Protein AF-A0A1S8MC90-F1 (afdb_monomer_lite)

Structure (mmCIF, N/CA/C/O backbone):
data_AF-A0A1S8MC90-F1
#
_entry.id   AF-A0A1S8MC90-F1
#
loop_
_atom_site.group_PDB
_atom_site.id
_atom_site.type_symbol
_atom_site.label_atom_id
_atom_site.label_alt_id
_atom_site.label_comp_id
_atom_site.label_asym_id
_ato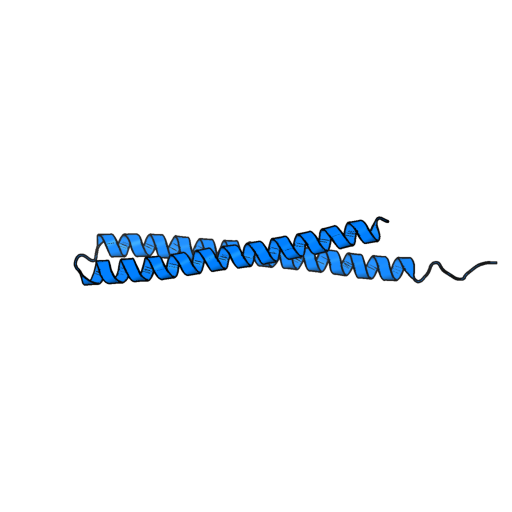m_site.label_entity_id
_atom_site.label_seq_id
_atom_site.pdbx_PDB_ins_code
_atom_site.Cartn_x
_atom_site.Cartn_y
_atom_site.Cartn_z
_atom_site.occupancy
_atom_site.B_iso_or_equiv
_atom_site.auth_seq_id
_atom_site.auth_comp_id
_atom_site.auth_asym_id
_atom_site.auth_atom_id
_atom_site.pdbx_PDB_model_num
ATOM 1 N N . MET A 1 1 ? 30.899 3.726 -52.164 1.00 39.44 1 MET A N 1
ATOM 2 C CA . MET A 1 1 ? 30.957 4.469 -50.891 1.00 39.44 1 MET A CA 1
ATOM 3 C C . MET A 1 1 ? 29.527 4.614 -50.415 1.00 39.44 1 MET A C 1
ATOM 5 O O . MET A 1 1 ? 28.826 5.488 -50.901 1.00 39.44 1 MET A O 1
ATOM 9 N N . ASP A 1 2 ? 29.072 3.678 -49.588 1.00 50.47 2 ASP A N 1
ATOM 10 C CA . ASP A 1 2 ? 27.771 3.761 -48.926 1.00 50.47 2 ASP A CA 1
ATOM 11 C C . ASP A 1 2 ? 28.010 4.366 -47.538 1.00 50.47 2 ASP A C 1
ATOM 13 O O . ASP A 1 2 ? 28.693 3.773 -46.706 1.00 50.47 2 ASP A O 1
ATOM 17 N N . LEU A 1 3 ? 27.563 5.605 -47.349 1.00 52.94 3 LEU A N 1
ATOM 18 C CA . LEU A 1 3 ? 27.702 6.373 -46.107 1.00 52.94 3 LEU A CA 1
ATOM 19 C C . LEU A 1 3 ? 26.330 6.821 -45.588 1.00 52.94 3 LEU A C 1
ATOM 21 O O . LEU A 1 3 ? 26.208 7.877 -44.971 1.00 52.94 3 LEU A O 1
ATOM 25 N N . GLY A 1 4 ? 25.281 6.038 -45.839 1.00 54.34 4 GLY A N 1
ATOM 26 C CA . GLY A 1 4 ? 23.919 6.493 -45.596 1.00 54.34 4 GLY A CA 1
ATOM 27 C C . GLY A 1 4 ? 23.013 5.487 -44.909 1.00 54.34 4 GLY A C 1
ATOM 28 O O . GLY A 1 4 ? 21.978 5.195 -45.487 1.00 54.34 4 GLY A O 1
ATOM 29 N N . ASN A 1 5 ? 23.323 5.008 -43.689 1.00 54.59 5 ASN A N 1
ATOM 30 C CA . ASN A 1 5 ? 22.237 4.645 -42.747 1.00 54.59 5 ASN A CA 1
ATOM 31 C C . ASN A 1 5 ? 22.578 4.383 -41.261 1.00 54.59 5 ASN A C 1
ATOM 33 O O . ASN A 1 5 ? 21.681 4.065 -40.482 1.00 54.59 5 ASN A O 1
ATOM 37 N N . HIS A 1 6 ? 23.823 4.507 -40.793 1.00 54.09 6 HIS A N 1
ATOM 38 C CA . HIS A 1 6 ? 24.137 4.111 -39.403 1.00 54.09 6 HIS A CA 1
ATOM 39 C C . HIS A 1 6 ? 23.719 5.124 -38.317 1.00 54.09 6 HIS A C 1
ATOM 41 O O . HIS A 1 6 ? 23.804 4.820 -37.128 1.00 54.09 6 HIS A O 1
ATOM 47 N N . TYR A 1 7 ? 23.236 6.313 -38.692 1.00 52.16 7 TYR A N 1
ATOM 48 C CA . TYR A 1 7 ? 22.971 7.399 -37.738 1.00 52.16 7 TYR A CA 1
ATOM 49 C C . TYR A 1 7 ? 21.607 7.315 -37.028 1.00 52.16 7 TYR A C 1
ATOM 51 O O . TYR A 1 7 ? 21.439 7.923 -35.976 1.00 52.16 7 TYR A O 1
ATOM 59 N N . ASN A 1 8 ? 20.639 6.556 -37.557 1.00 57.47 8 ASN A N 1
ATOM 60 C CA . ASN A 1 8 ? 19.262 6.587 -37.040 1.00 57.47 8 ASN A CA 1
ATOM 61 C C . ASN A 1 8 ? 18.976 5.502 -35.985 1.00 57.47 8 ASN A C 1
ATOM 63 O O . ASN A 1 8 ? 18.333 5.775 -34.973 1.00 57.47 8 ASN A O 1
ATOM 67 N N . ALA A 1 9 ? 19.522 4.295 -36.162 1.00 57.28 9 ALA A N 1
ATOM 68 C CA . ALA A 1 9 ? 19.313 3.188 -35.225 1.00 57.28 9 ALA A CA 1
ATOM 69 C C . ALA A 1 9 ? 19.978 3.435 -33.858 1.00 57.28 9 ALA A C 1
ATOM 71 O O . ALA A 1 9 ? 19.374 3.181 -32.823 1.00 57.28 9 ALA A O 1
ATOM 72 N N . SER A 1 10 ? 21.194 3.994 -33.840 1.00 59.75 10 SER A N 1
ATOM 73 C CA . SER A 1 10 ? 21.937 4.277 -32.599 1.00 59.75 10 SER A CA 1
ATOM 74 C C . SER A 1 10 ? 21.266 5.359 -31.740 1.00 59.75 10 SER A C 1
ATOM 76 O O . SER A 1 10 ? 21.177 5.228 -30.520 1.00 59.75 10 SER A O 1
ATOM 78 N N . VAL A 1 11 ? 20.726 6.407 -32.374 1.00 61.44 11 VAL A N 1
ATOM 79 C CA . VAL A 1 11 ? 20.023 7.498 -31.678 1.00 61.44 11 VAL A CA 1
ATOM 80 C C . VAL A 1 11 ? 18.633 7.064 -31.202 1.00 61.44 11 VAL A C 1
ATOM 82 O O . VAL A 1 11 ? 18.206 7.473 -30.123 1.00 61.44 11 VAL A O 1
ATOM 85 N N . MET A 1 12 ? 17.924 6.220 -31.960 1.00 60.88 12 MET A N 1
ATOM 86 C CA . MET A 1 12 ? 16.686 5.601 -31.473 1.00 60.88 12 MET A CA 1
ATOM 87 C C . MET A 1 12 ? 16.955 4.666 -30.291 1.00 60.88 12 MET A C 1
ATOM 89 O O . MET A 1 12 ? 16.299 4.805 -29.267 1.00 60.88 12 MET A O 1
ATOM 93 N N . ASN A 1 13 ? 17.959 3.790 -30.384 1.00 63.75 13 ASN A N 1
ATOM 94 C CA . ASN A 1 13 ? 18.321 2.854 -29.317 1.00 63.75 13 ASN A CA 1
ATOM 95 C C . ASN A 1 13 ? 18.755 3.584 -28.032 1.00 63.75 13 ASN A C 1
ATOM 97 O O . ASN A 1 13 ? 18.352 3.204 -26.939 1.00 63.75 13 ASN A O 1
ATOM 101 N N . SER A 1 14 ? 19.514 4.683 -28.138 1.00 62.78 14 SER A N 1
ATOM 102 C CA . SER A 1 14 ? 19.888 5.481 -26.962 1.00 62.78 14 SER A CA 1
ATOM 103 C C . SER A 1 14 ? 18.693 6.196 -26.326 1.00 62.78 14 SER A C 1
ATOM 105 O O . SER A 1 14 ? 18.576 6.197 -25.103 1.00 62.78 14 SER A O 1
ATOM 107 N N . ARG A 1 15 ? 17.762 6.741 -27.122 1.00 62.12 15 ARG A N 1
ATOM 108 C CA . ARG A 1 15 ? 16.509 7.321 -26.604 1.00 62.12 15 ARG A CA 1
ATOM 109 C C . ARG A 1 15 ? 15.606 6.273 -25.955 1.00 62.12 15 ARG A C 1
ATOM 111 O O . ARG A 1 15 ? 15.006 6.569 -24.927 1.00 62.12 15 ARG A O 1
ATOM 118 N N . ILE A 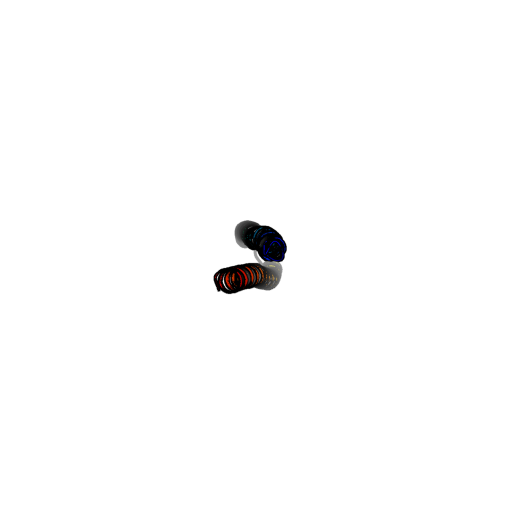1 16 ? 15.506 5.071 -26.528 1.00 61.47 16 ILE A N 1
ATOM 119 C CA . ILE A 1 16 ? 14.701 3.985 -25.953 1.00 61.47 16 ILE A CA 1
ATOM 120 C C . ILE A 1 16 ? 15.338 3.485 -24.652 1.00 61.47 16 ILE A C 1
ATOM 122 O O . ILE A 1 16 ? 14.628 3.358 -23.662 1.00 61.47 16 ILE A O 1
ATOM 126 N N . LYS A 1 17 ? 16.664 3.314 -24.589 1.00 64.94 17 LYS A N 1
ATOM 127 C CA . LYS A 1 17 ? 17.371 2.959 -23.346 1.00 64.94 17 LYS A CA 1
ATOM 128 C C . LYS A 1 17 ? 17.189 3.983 -22.231 1.00 64.94 17 LYS A C 1
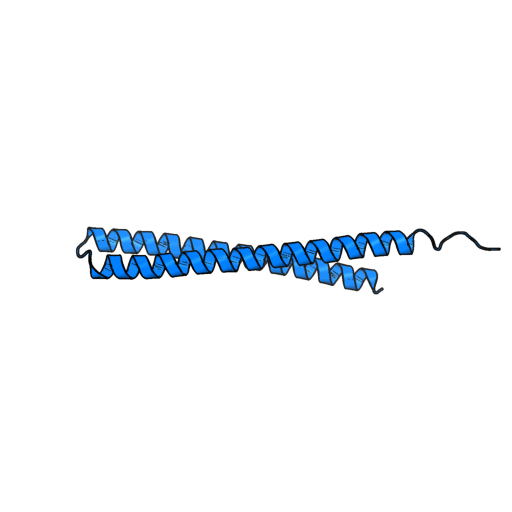ATOM 130 O O . LYS A 1 17 ? 16.816 3.590 -21.130 1.00 64.94 17 LYS A O 1
ATOM 135 N N . VAL A 1 18 ? 17.378 5.274 -22.522 1.00 66.25 18 VAL A N 1
ATOM 136 C CA . VAL A 1 18 ? 17.134 6.351 -21.543 1.00 66.25 18 VAL A CA 1
ATOM 137 C C . VAL A 1 18 ? 15.683 6.295 -21.042 1.00 66.25 18 VAL A C 1
ATOM 139 O O . VAL A 1 18 ? 15.443 6.345 -19.842 1.00 66.25 18 VAL A O 1
ATOM 142 N N . ASN A 1 19 ? 14.717 6.069 -21.937 1.00 82.44 19 ASN A N 1
ATOM 143 C CA . ASN A 1 19 ? 13.305 5.916 -21.572 1.00 82.44 19 ASN A CA 1
ATOM 144 C C . ASN A 1 19 ? 13.033 4.647 -20.726 1.00 82.44 19 ASN A C 1
ATOM 146 O O . ASN A 1 19 ? 12.233 4.677 -19.795 1.00 82.44 19 ASN A O 1
ATOM 150 N N . VAL A 1 20 ? 13.707 3.524 -20.998 1.00 89.00 20 VAL A N 1
ATOM 151 C CA . VAL A 1 20 ? 13.584 2.284 -20.205 1.00 89.00 20 VAL A CA 1
ATOM 152 C C . VAL A 1 20 ? 14.100 2.481 -18.781 1.00 89.00 20 VAL A C 1
ATOM 154 O O . VAL A 1 20 ? 13.411 2.099 -17.835 1.00 89.00 20 VAL A O 1
ATOM 157 N N . GLU A 1 21 ? 15.269 3.100 -18.620 1.00 89.00 21 GLU A N 1
ATOM 158 C CA . GLU A 1 21 ? 15.846 3.409 -17.306 1.00 89.00 21 GLU A CA 1
ATOM 159 C C . GLU A 1 21 ? 14.925 4.339 -16.497 1.00 89.00 21 GLU A C 1
ATOM 161 O O . GLU A 1 21 ? 14.685 4.107 -15.310 1.00 89.00 21 GLU A O 1
ATOM 166 N N . GLU A 1 22 ? 14.333 5.346 -17.146 1.00 90.56 22 GLU A N 1
ATOM 167 C CA . GLU A 1 22 ? 13.342 6.238 -16.532 1.00 90.56 22 GLU A CA 1
ATOM 168 C C . GLU A 1 22 ? 12.080 5.483 -16.078 1.00 90.56 22 GLU A C 1
ATOM 170 O O . GLU A 1 22 ? 11.590 5.702 -14.965 1.00 90.56 22 GLU A O 1
ATOM 175 N N . ILE A 1 23 ? 11.563 4.554 -16.891 1.00 92.44 23 ILE A N 1
ATOM 176 C CA . ILE A 1 23 ? 10.401 3.722 -16.535 1.00 92.44 23 ILE A CA 1
ATOM 177 C C . ILE A 1 23 ? 10.702 2.824 -15.331 1.00 92.44 23 ILE A C 1
ATOM 179 O O . ILE A 1 23 ? 9.862 2.690 -14.436 1.00 92.44 23 ILE A O 1
ATOM 183 N N . GLU A 1 24 ? 11.893 2.231 -15.269 1.00 94.56 24 GLU A N 1
ATOM 184 C CA . GLU A 1 24 ? 12.312 1.424 -14.120 1.00 94.56 24 GLU A CA 1
ATOM 185 C C . GLU A 1 24 ? 12.485 2.265 -12.855 1.00 94.56 24 GLU A C 1
ATOM 187 O O . GLU A 1 24 ? 12.052 1.852 -11.773 1.00 94.56 24 GLU A O 1
ATOM 192 N N . ALA A 1 25 ? 13.049 3.468 -12.986 1.00 95.06 25 ALA A N 1
ATOM 193 C CA . ALA A 1 25 ? 13.156 4.414 -11.883 1.00 95.06 25 ALA A CA 1
ATOM 194 C C . ALA A 1 25 ? 11.768 4.799 -11.344 1.00 95.06 25 ALA A C 1
ATOM 196 O O . ALA A 1 25 ? 11.552 4.770 -10.130 1.00 95.06 25 ALA A O 1
ATOM 197 N N . MET A 1 26 ? 10.799 5.076 -12.225 1.00 95.25 26 MET A N 1
ATOM 198 C CA . MET A 1 26 ? 9.409 5.324 -11.832 1.00 95.25 26 MET A CA 1
ATOM 199 C C . MET A 1 26 ? 8.793 4.105 -11.135 1.00 95.25 26 MET A C 1
ATOM 201 O O . MET A 1 26 ? 8.209 4.247 -10.062 1.00 95.25 26 MET A O 1
ATOM 205 N N . ALA A 1 27 ? 8.968 2.895 -11.675 1.00 97.56 27 ALA A N 1
ATOM 206 C CA . ALA A 1 27 ? 8.464 1.675 -11.041 1.00 97.56 27 ALA A CA 1
ATOM 207 C C . ALA A 1 27 ? 9.005 1.504 -9.614 1.00 97.56 27 ALA A C 1
ATOM 209 O O . ALA A 1 27 ? 8.258 1.163 -8.691 1.00 97.56 27 ALA A O 1
ATOM 210 N N . LYS A 1 28 ? 10.299 1.787 -9.413 1.00 97.62 28 LYS A N 1
ATOM 211 C CA . LYS A 1 28 ? 10.916 1.772 -8.087 1.00 97.62 28 LYS A CA 1
ATOM 212 C C . LYS A 1 28 ? 10.281 2.812 -7.160 1.00 97.62 28 LYS A C 1
ATOM 214 O O . LYS A 1 28 ? 9.967 2.480 -6.020 1.00 97.62 28 LYS A O 1
ATOM 219 N N . GLN A 1 29 ? 10.050 4.035 -7.635 1.00 97.69 29 GLN A N 1
ATOM 220 C CA . GLN A 1 29 ? 9.407 5.083 -6.835 1.00 97.69 29 GLN A CA 1
ATOM 221 C C . GLN A 1 29 ? 8.008 4.667 -6.355 1.00 97.69 29 GLN A C 1
ATOM 223 O O . GLN A 1 29 ? 7.689 4.876 -5.186 1.00 97.69 29 GLN A O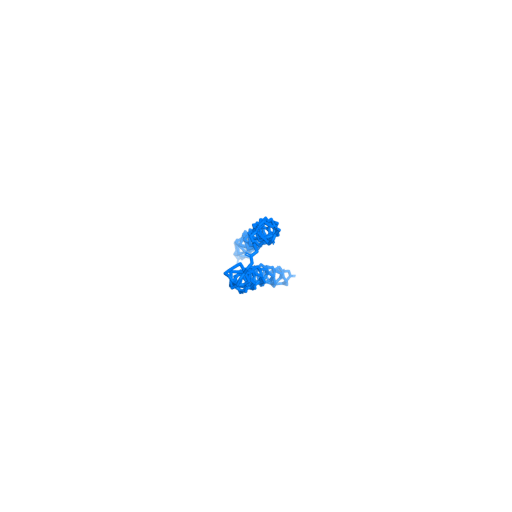 1
ATOM 228 N N . TYR A 1 30 ? 7.202 4.018 -7.203 1.00 97.88 30 TYR A N 1
ATOM 229 C CA . TYR A 1 30 ? 5.889 3.495 -6.802 1.00 97.88 30 TYR A CA 1
ATOM 230 C C . TYR A 1 30 ? 5.993 2.402 -5.722 1.00 97.88 30 TYR A C 1
ATOM 232 O O . TYR A 1 30 ? 5.257 2.461 -4.735 1.00 97.88 30 TYR A O 1
ATOM 240 N N . LYS A 1 31 ? 6.947 1.462 -5.830 1.00 97.88 31 LYS A N 1
ATOM 241 C CA . LYS A 1 31 ? 7.207 0.465 -4.764 1.00 97.88 31 LYS A CA 1
ATOM 242 C C . LYS A 1 31 ? 7.672 1.111 -3.455 1.00 97.88 31 LYS A C 1
ATOM 244 O O . LYS A 1 31 ? 7.242 0.706 -2.371 1.00 97.88 31 LYS A O 1
ATOM 249 N N . ASP A 1 32 ? 8.523 2.132 -3.537 1.00 98.12 32 ASP A N 1
ATOM 250 C CA . ASP A 1 32 ? 8.979 2.877 -2.362 1.00 98.12 32 ASP A CA 1
ATOM 251 C C . ASP A 1 32 ? 7.795 3.607 -1.690 1.00 98.12 32 ASP A C 1
ATOM 253 O O . ASP A 1 32 ? 7.696 3.642 -0.461 1.00 98.12 32 ASP A O 1
ATOM 257 N N . MET A 1 33 ? 6.862 4.164 -2.473 1.00 97.50 33 MET A N 1
ATOM 258 C CA . MET A 1 33 ? 5.634 4.784 -1.959 1.00 97.50 33 MET A CA 1
ATOM 259 C C . MET A 1 33 ? 4.699 3.760 -1.307 1.00 97.50 33 MET A C 1
ATOM 261 O O . MET A 1 33 ? 4.224 4.015 -0.200 1.00 97.50 33 MET A O 1
ATOM 265 N N . ALA A 1 34 ? 4.487 2.596 -1.929 1.00 97.75 34 ALA A N 1
ATOM 266 C CA . ALA A 1 34 ? 3.706 1.499 -1.350 1.00 97.75 34 ALA A CA 1
ATOM 267 C C . ALA A 1 34 ? 4.264 1.083 0.022 1.00 97.75 34 ALA A C 1
ATOM 269 O O . ALA A 1 34 ? 3.526 1.002 1.007 1.00 97.75 34 ALA A O 1
ATOM 270 N N . SER A 1 35 ? 5.590 0.947 0.116 1.00 97.75 35 SER A N 1
ATOM 271 C CA . SER A 1 35 ? 6.284 0.630 1.369 1.00 97.75 35 SER A CA 1
ATOM 272 C C . SER A 1 35 ? 6.068 1.700 2.445 1.00 97.75 35 SER A C 1
ATOM 274 O O . SER A 1 35 ? 5.790 1.372 3.597 1.00 97.75 35 SER A O 1
ATOM 276 N N . LYS A 1 36 ? 6.134 2.991 2.084 1.00 97.31 36 LYS A N 1
ATOM 277 C CA . LYS A 1 36 ? 5.868 4.099 3.022 1.00 97.31 36 LYS A CA 1
ATOM 278 C C . LYS A 1 36 ? 4.433 4.073 3.543 1.00 97.31 36 LYS A C 1
ATOM 280 O O . LYS A 1 36 ? 4.226 4.229 4.745 1.00 97.31 36 LYS A O 1
ATOM 285 N N . VAL A 1 37 ? 3.451 3.853 2.666 1.00 96.06 37 VAL A N 1
ATOM 286 C CA . VAL A 1 37 ? 2.039 3.743 3.067 1.00 96.06 37 VAL A CA 1
ATOM 287 C C . VAL A 1 37 ? 1.838 2.542 3.994 1.00 96.06 37 VAL A C 1
ATOM 289 O O . VAL A 1 37 ? 1.159 2.670 5.011 1.00 96.06 37 VAL A O 1
ATOM 292 N N . ASN A 1 38 ? 2.482 1.408 3.711 1.00 97.38 38 ASN A N 1
ATOM 293 C CA . ASN A 1 38 ? 2.431 0.234 4.580 1.00 97.38 38 ASN A CA 1
ATOM 294 C C . ASN A 1 38 ? 2.987 0.514 5.989 1.00 97.38 38 ASN A C 1
ATOM 296 O O . ASN A 1 38 ? 2.384 0.111 6.987 1.00 97.38 38 ASN A O 1
ATOM 300 N N . SER A 1 39 ? 4.092 1.258 6.090 1.00 97.81 39 SER A N 1
ATOM 301 C CA . SER A 1 39 ? 4.636 1.690 7.384 1.00 97.81 39 SER A CA 1
ATOM 302 C C . SER A 1 39 ? 3.666 2.599 8.140 1.00 97.81 39 SER A C 1
ATOM 304 O O . SER A 1 39 ? 3.463 2.412 9.336 1.00 97.81 39 SER A O 1
ATOM 306 N N . VAL A 1 40 ? 3.011 3.539 7.449 1.00 96.56 40 VAL A N 1
ATOM 307 C CA . VAL A 1 40 ? 1.988 4.406 8.059 1.00 96.56 40 VAL A CA 1
ATOM 308 C C . VAL A 1 40 ? 0.809 3.583 8.584 1.00 96.56 40 VAL A C 1
ATOM 310 O O . VAL A 1 40 ? 0.406 3.776 9.729 1.00 96.56 40 VAL A O 1
ATOM 313 N N . LEU A 1 41 ? 0.284 2.635 7.800 1.00 96.88 41 LEU A N 1
ATOM 314 C CA . LEU A 1 41 ? -0.797 1.748 8.252 1.00 96.88 41 LEU A CA 1
ATOM 315 C C . LEU A 1 41 ? -0.386 0.896 9.454 1.00 96.88 41 LEU A C 1
ATOM 317 O O . LEU A 1 41 ? -1.190 0.686 10.358 1.00 96.88 41 LEU A O 1
ATOM 321 N N . SER A 1 42 ? 0.862 0.432 9.488 1.00 97.00 42 SER A N 1
ATOM 322 C CA . SER A 1 42 ? 1.393 -0.322 10.626 1.00 97.00 42 SER A CA 1
ATOM 323 C C . SER A 1 42 ? 1.416 0.530 11.897 1.00 97.00 42 SER A C 1
ATOM 325 O O . SER A 1 42 ? 0.936 0.079 12.934 1.00 97.00 42 SER A O 1
ATOM 327 N N . SER A 1 43 ? 1.877 1.783 11.812 1.00 97.31 43 SER A N 1
ATOM 328 C CA . SER A 1 43 ? 1.845 2.720 12.943 1.00 97.31 43 SER A CA 1
ATOM 329 C C . SER A 1 43 ? 0.420 3.013 13.412 1.00 97.31 43 SER A C 1
ATOM 331 O O . SER A 1 43 ? 0.148 2.976 14.609 1.00 97.31 43 SER A O 1
ATOM 333 N N . LEU A 1 44 ? -0.506 3.242 12.476 1.00 96.12 44 LEU A N 1
ATOM 334 C CA . LEU A 1 44 ? -1.917 3.460 12.796 1.00 96.12 44 LEU A CA 1
ATOM 335 C C . LEU A 1 44 ? -2.534 2.244 13.503 1.00 96.12 44 LEU A C 1
ATOM 337 O O . LEU A 1 44 ? -3.299 2.417 14.451 1.00 96.12 44 LEU A O 1
ATOM 341 N N . ASN A 1 45 ? -2.170 1.022 13.095 1.00 95.81 45 ASN A N 1
ATOM 342 C CA . ASN A 1 45 ? -2.657 -0.203 13.732 1.00 95.81 45 ASN A CA 1
ATOM 343 C C . ASN A 1 45 ? -2.165 -0.312 15.179 1.00 95.81 45 ASN A C 1
ATOM 345 O O . ASN A 1 45 ? -2.948 -0.665 16.059 1.00 95.81 45 ASN A O 1
ATOM 349 N N . SER A 1 46 ? -0.899 0.023 15.435 1.00 96.75 46 SER A N 1
ATOM 350 C CA . SER A 1 46 ? -0.350 0.056 16.794 1.00 96.75 46 SER A CA 1
ATOM 351 C C . SER A 1 46 ? -1.083 1.072 17.671 1.00 96.75 46 SER A C 1
ATOM 353 O O . SER A 1 46 ? -1.555 0.713 18.746 1.00 96.75 46 SER A O 1
ATOM 355 N N . THR A 1 47 ? -1.288 2.301 17.184 1.00 95.25 47 THR A N 1
ATOM 356 C CA . THR A 1 47 ? -2.057 3.322 17.917 1.00 95.25 47 THR A CA 1
ATOM 357 C C . THR A 1 47 ? -3.506 2.890 18.152 1.00 95.25 47 THR A C 1
ATOM 359 O O . THR A 1 47 ? -4.062 3.130 19.222 1.00 95.25 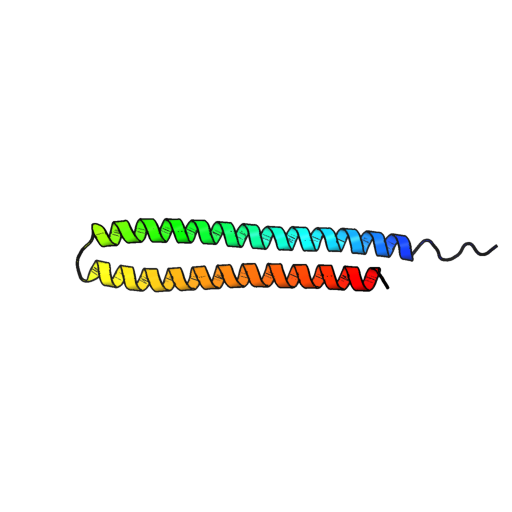47 THR A O 1
ATOM 362 N N . MET A 1 48 ? -4.136 2.212 17.188 1.00 94.69 48 MET A N 1
ATOM 363 C CA . MET A 1 48 ? -5.485 1.683 17.380 1.00 94.69 48 MET A CA 1
ATOM 364 C C . MET A 1 48 ? -5.517 0.625 18.490 1.00 94.69 48 MET A C 1
ATOM 366 O O . MET A 1 48 ? -6.453 0.612 19.283 1.00 94.69 48 MET A O 1
ATOM 370 N N . ASN A 1 49 ? -4.501 -0.230 18.611 1.00 93.56 49 ASN A N 1
ATOM 371 C CA . ASN A 1 49 ? -4.441 -1.201 19.706 1.00 93.56 49 ASN A CA 1
ATOM 372 C C . ASN A 1 49 ? -4.403 -0.512 21.081 1.00 93.56 49 ASN A C 1
ATOM 374 O O . ASN A 1 49 ? -5.167 -0.895 21.965 1.00 93.56 49 ASN A O 1
ATOM 378 N N . GLU A 1 50 ? -3.632 0.567 21.235 1.00 94.06 50 GLU A N 1
ATOM 379 C CA . GLU A 1 50 ? -3.614 1.368 22.470 1.00 94.06 50 GLU A CA 1
ATOM 380 C C . GLU A 1 50 ? -4.984 1.995 22.773 1.00 94.06 50 GLU A C 1
ATOM 382 O O . GLU A 1 50 ? -5.440 2.016 23.920 1.00 94.06 50 GLU A O 1
ATOM 387 N N . VAL A 1 51 ? -5.687 2.480 21.744 1.00 91.31 51 VAL A N 1
ATOM 388 C CA . VAL A 1 51 ? -7.048 3.010 21.903 1.00 91.31 51 VAL A CA 1
ATOM 389 C C . VAL A 1 51 ? -8.000 1.912 22.383 1.00 91.31 51 VAL A C 1
ATOM 391 O O . VAL A 1 51 ? -8.784 2.155 23.298 1.00 91.31 51 VAL A O 1
ATOM 394 N N . LYS A 1 52 ? -7.910 0.695 21.834 1.00 90.88 52 LYS A N 1
ATOM 395 C CA . LYS A 1 52 ? -8.730 -0.451 22.268 1.00 90.88 52 LYS A CA 1
ATOM 396 C C . LYS A 1 52 ? -8.466 -0.843 23.713 1.00 90.88 52 LYS A C 1
ATOM 398 O O . LYS A 1 52 ? -9.374 -1.298 24.411 1.00 90.88 52 LYS A O 1
ATOM 403 N N . GLU A 1 53 ? -7.228 -0.718 24.171 1.00 93.12 53 GLU A N 1
ATOM 404 C CA . GLU A 1 53 ? -6.840 -1.041 25.542 1.00 93.12 53 GLU A CA 1
ATOM 405 C C . GLU A 1 53 ? -7.411 -0.034 26.542 1.00 93.12 53 GLU A C 1
ATOM 407 O O . GLU A 1 53 ? -7.992 -0.451 27.546 1.00 93.12 53 GLU A O 1
ATOM 412 N N . ASN A 1 54 ? -7.338 1.259 26.221 1.00 93.69 54 ASN A N 1
ATOM 413 C CA . ASN A 1 54 ? -7.670 2.343 27.147 1.00 93.69 54 ASN A CA 1
ATOM 414 C C . ASN A 1 54 ? -9.129 2.818 27.072 1.00 93.69 54 ASN A C 1
ATOM 416 O O . ASN A 1 54 ? -9.696 3.250 28.075 1.00 93.69 54 ASN A O 1
ATOM 420 N N . TRP A 1 55 ? -9.764 2.740 25.902 1.00 93.00 55 TRP A N 1
ATOM 421 C CA . TRP A 1 55 ? -11.129 3.213 25.695 1.00 93.00 55 TRP A CA 1
ATOM 422 C C . TRP A 1 55 ? -12.094 2.036 25.590 1.00 93.00 55 TRP A C 1
ATOM 424 O O . TRP A 1 55 ? -12.105 1.309 24.602 1.00 93.00 55 TRP A O 1
ATOM 434 N N . LYS A 1 56 ? -12.927 1.846 26.620 1.00 92.12 56 LYS A N 1
ATOM 435 C CA . LYS A 1 56 ? -13.964 0.803 26.648 1.00 92.12 56 LYS A CA 1
ATOM 436 C C . LYS A 1 56 ? -15.354 1.393 26.419 1.00 92.12 56 LYS A C 1
ATOM 438 O O . LYS A 1 56 ? -15.654 2.502 26.857 1.00 92.12 56 LYS A O 1
ATOM 443 N N . GLY A 1 57 ? -16.234 0.613 25.790 1.00 92.50 57 GLY A N 1
ATOM 444 C CA . GLY A 1 57 ? -17.659 0.925 25.635 1.00 92.50 57 GLY A CA 1
ATOM 445 C C . GLY A 1 57 ? -18.112 1.054 24.181 1.00 92.50 57 GLY A C 1
ATOM 446 O O . GLY A 1 57 ? -17.315 0.999 23.250 1.00 92.50 57 GLY A O 1
ATOM 447 N N . LYS A 1 58 ? -19.419 1.244 23.967 1.00 90.00 58 LYS A N 1
ATOM 448 C CA . LYS A 1 58 ? -20.041 1.194 22.627 1.00 90.00 58 LYS A CA 1
ATOM 449 C C . LYS A 1 58 ? -19.437 2.176 21.613 1.00 90.00 58 LYS A C 1
ATOM 451 O O . LYS A 1 58 ? -19.384 1.869 20.426 1.00 90.00 58 LYS A O 1
ATOM 456 N N . SER A 1 59 ? -18.985 3.344 22.064 1.00 89.81 59 SER A N 1
ATOM 457 C CA . SER A 1 59 ? -18.358 4.348 21.199 1.00 89.81 59 SER A CA 1
ATOM 458 C C . SER A 1 59 ? -16.979 3.912 20.691 1.00 89.81 59 SER A C 1
ATOM 460 O O . SER A 1 59 ? -16.700 4.106 19.509 1.00 89.81 59 SER A O 1
ATOM 462 N N . SER A 1 60 ? -16.169 3.251 21.527 1.00 92.88 60 SER A N 1
ATOM 463 C CA . SER A 1 60 ? -14.886 2.660 21.114 1.00 92.88 60 SER A CA 1
ATOM 464 C C . SER A 1 60 ? -15.077 1.578 20.047 1.00 92.88 60 SER A C 1
ATOM 466 O O . SER A 1 60 ? -14.451 1.633 18.994 1.00 92.88 60 SER A O 1
ATOM 468 N N . THR A 1 61 ? -16.056 0.685 20.230 1.00 92.75 61 THR A N 1
ATOM 469 C CA . THR A 1 61 ? -16.397 -0.362 19.253 1.00 92.75 61 THR A CA 1
ATOM 470 C C . THR A 1 61 ? -16.845 0.221 17.910 1.00 92.75 61 THR A C 1
ATOM 472 O O . THR A 1 61 ? -16.466 -0.274 16.848 1.00 92.75 61 THR A O 1
ATOM 475 N N . ALA A 1 62 ? -17.637 1.298 17.929 1.00 94.06 62 ALA A N 1
ATOM 476 C CA . ALA A 1 62 ? -18.045 1.984 16.706 1.00 94.06 62 ALA A CA 1
ATOM 477 C C . ALA A 1 62 ? -16.852 2.641 15.990 1.00 94.06 62 ALA A C 1
ATOM 479 O O . ALA A 1 62 ? -16.804 2.656 14.760 1.00 94.06 62 ALA A O 1
ATOM 480 N N . PHE A 1 63 ? -15.890 3.175 16.743 1.00 93.69 63 PHE A N 1
ATOM 481 C CA . PHE A 1 63 ? -14.663 3.733 16.185 1.00 93.69 63 PHE A CA 1
ATOM 482 C C . PHE A 1 63 ? -13.755 2.646 15.589 1.00 93.69 63 PHE A C 1
ATOM 484 O O . PHE A 1 63 ? -13.317 2.799 14.452 1.00 93.69 63 PHE A O 1
ATOM 491 N N . GLU A 1 64 ? -13.560 1.520 16.283 1.00 94.06 64 GLU A N 1
ATOM 492 C CA . GLU A 1 64 ? -12.838 0.342 15.773 1.00 94.06 64 GLU A CA 1
ATOM 493 C C . GLU A 1 64 ? -13.393 -0.127 14.424 1.00 94.06 64 GLU A C 1
ATOM 495 O O . GLU A 1 64 ? -12.645 -0.331 13.471 1.00 94.06 64 GLU A O 1
ATOM 500 N N . SER A 1 65 ? -14.719 -0.233 14.307 1.00 94.44 65 SER A N 1
ATOM 501 C CA . SER A 1 65 ? -15.361 -0.642 13.054 1.00 94.44 65 SER A CA 1
ATOM 502 C C . SER A 1 65 ? -15.088 0.338 11.904 1.00 94.44 65 SER A C 1
ATOM 504 O O . SER A 1 65 ? -14.848 -0.088 10.773 1.00 94.44 65 SER A O 1
ATOM 506 N N . LYS A 1 66 ? -15.066 1.650 12.180 1.00 95.12 66 LYS A N 1
ATOM 507 C CA . LYS A 1 66 ? -14.693 2.664 11.178 1.00 95.12 66 LYS A CA 1
ATOM 508 C C . LYS A 1 66 ? -13.223 2.549 10.786 1.00 95.12 66 LYS A C 1
ATOM 510 O O . LYS A 1 66 ? -12.908 2.611 9.597 1.00 95.12 66 LYS A O 1
ATOM 515 N N . TYR A 1 67 ? -12.348 2.350 11.769 1.00 96.06 67 TYR A N 1
ATOM 516 C CA . TYR A 1 67 ? -10.918 2.182 11.554 1.00 96.06 67 TYR A CA 1
ATOM 517 C C . TYR A 1 67 ? -10.611 0.980 10.652 1.00 96.06 67 TYR A C 1
ATOM 519 O O . TYR A 1 67 ? -9.831 1.104 9.712 1.00 96.06 67 TYR A O 1
ATOM 527 N N . GLU A 1 68 ? -11.286 -0.154 10.855 1.00 95.56 68 GLU A N 1
ATOM 528 C CA . GLU A 1 68 ? -11.160 -1.329 9.983 1.00 95.56 68 GLU A CA 1
ATOM 529 C C . GLU A 1 68 ? -11.512 -1.015 8.517 1.00 95.56 68 GLU A C 1
ATOM 531 O O . GLU A 1 68 ? -10.821 -1.453 7.595 1.00 95.56 68 GLU A O 1
ATOM 536 N N . GLY A 1 69 ? -12.534 -0.184 8.282 1.00 95.25 69 GLY A N 1
ATOM 537 C CA . GLY A 1 69 ? -12.863 0.312 6.944 1.00 95.25 69 GLY A CA 1
ATOM 538 C C . GLY A 1 69 ? -11.737 1.147 6.324 1.00 95.25 69 GLY A C 1
ATOM 539 O O . GLY A 1 69 ? -11.386 0.955 5.158 1.00 95.25 69 GLY A O 1
ATOM 540 N N . TRP A 1 70 ? -11.130 2.043 7.104 1.00 94.00 70 TRP A N 1
ATOM 541 C CA . TRP A 1 70 ? -9.998 2.856 6.649 1.00 94.00 70 TRP A CA 1
ATOM 542 C C . TRP A 1 70 ? -8.753 2.016 6.372 1.00 94.00 70 TRP A C 1
ATOM 544 O O . TRP A 1 70 ? -8.128 2.194 5.327 1.00 94.00 70 TRP A O 1
ATOM 554 N N . LYS A 1 71 ? -8.440 1.059 7.252 1.00 95.88 71 LYS A N 1
ATOM 555 C CA . LYS A 1 71 ? -7.343 0.102 7.074 1.00 95.88 71 LYS A CA 1
ATOM 556 C C . LYS A 1 71 ? -7.489 -0.653 5.756 1.00 95.88 71 LYS A C 1
ATOM 558 O O . LYS A 1 71 ? -6.556 -0.675 4.960 1.00 95.88 71 LYS A O 1
ATOM 563 N N . ASN A 1 72 ? -8.682 -1.181 5.481 1.00 96.56 72 ASN A N 1
ATOM 564 C CA . ASN A 1 72 ? -8.965 -1.889 4.233 1.00 96.56 72 ASN A CA 1
ATOM 565 C C . ASN A 1 72 ? -8.763 -1.002 2.997 1.00 96.56 72 ASN A C 1
ATOM 567 O O . ASN A 1 72 ? -8.216 -1.461 1.995 1.00 96.56 72 ASN A O 1
ATOM 571 N N . ASN A 1 73 ? -9.168 0.269 3.051 1.00 95.88 73 ASN A N 1
ATOM 572 C CA . ASN A 1 73 ? -8.926 1.209 1.954 1.00 95.88 73 ASN A CA 1
ATOM 573 C C . ASN A 1 73 ? -7.430 1.500 1.766 1.00 95.88 73 ASN A C 1
ATOM 575 O O . ASN A 1 73 ? -6.961 1.550 0.631 1.00 95.88 73 ASN A O 1
ATOM 579 N N . GLY A 1 74 ? -6.674 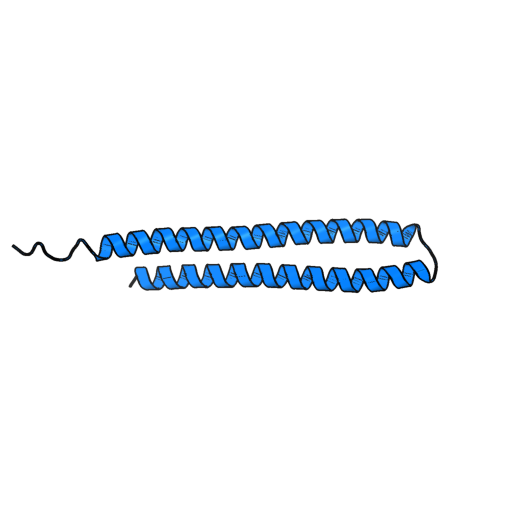1.625 2.858 1.00 95.81 74 GLY A N 1
ATOM 580 C CA . GLY A 1 74 ? -5.220 1.759 2.811 1.00 95.81 74 GLY A CA 1
ATOM 581 C C . GLY A 1 74 ? -4.542 0.551 2.161 1.00 95.81 74 GLY A C 1
ATOM 582 O O . GLY A 1 74 ? -3.709 0.723 1.276 1.00 95.81 74 GLY A O 1
ATOM 583 N N . THR A 1 75 ? -4.942 -0.669 2.531 1.00 96.69 75 THR A N 1
ATOM 584 C CA . THR A 1 75 ? -4.428 -1.900 1.909 1.00 96.69 75 THR A CA 1
ATOM 585 C C . THR A 1 75 ? -4.746 -1.957 0.416 1.00 96.69 75 THR A C 1
ATOM 587 O O . THR A 1 75 ? -3.876 -2.301 -0.379 1.00 96.69 75 THR A O 1
ATOM 590 N N . LYS A 1 76 ? -5.959 -1.566 0.003 1.00 97.44 76 LYS A N 1
ATOM 591 C CA . LYS A 1 76 ? -6.299 -1.465 -1.427 1.00 97.44 76 LYS A CA 1
ATOM 592 C C . LYS A 1 76 ? -5.388 -0.478 -2.150 1.00 97.44 76 LYS A C 1
ATOM 594 O O . LYS A 1 76 ? -4.898 -0.791 -3.225 1.00 97.44 76 LYS A O 1
ATOM 599 N N . TYR A 1 77 ? -5.125 0.680 -1.551 1.00 97.06 77 TYR A N 1
ATOM 600 C CA . TYR A 1 77 ? -4.254 1.683 -2.154 1.00 97.06 77 TYR A CA 1
ATOM 601 C C . TYR A 1 77 ? -2.809 1.188 -2.319 1.00 97.06 77 TYR A C 1
ATOM 603 O O . TYR A 1 77 ? -2.212 1.409 -3.367 1.00 97.06 77 TYR A O 1
ATOM 611 N N . ILE A 1 78 ? -2.269 0.456 -1.336 1.00 98.00 78 ILE A N 1
ATOM 612 C CA . ILE A 1 78 ? -0.957 -0.208 -1.451 1.00 98.00 78 ILE A CA 1
ATOM 613 C C . ILE A 1 78 ? -0.939 -1.157 -2.654 1.00 98.00 78 ILE A C 1
ATOM 615 O O . ILE A 1 78 ? -0.032 -1.073 -3.478 1.00 98.00 78 ILE A O 1
ATOM 619 N N . ASN A 1 79 ? -1.969 -1.996 -2.795 1.00 97.38 79 ASN A N 1
ATOM 620 C CA . ASN A 1 79 ? -2.062 -2.943 -3.906 1.00 97.38 79 ASN A CA 1
ATOM 621 C C . ASN A 1 79 ? -2.111 -2.239 -5.273 1.00 97.38 79 ASN A C 1
ATOM 623 O O . ASN A 1 79 ? -1.511 -2.723 -6.230 1.00 97.38 79 ASN A O 1
ATOM 627 N N . GLU A 1 80 ? -2.791 -1.093 -5.376 1.00 98.25 80 GLU A N 1
ATOM 628 C CA . GLU A 1 80 ? -2.812 -0.303 -6.614 1.00 98.25 80 GLU A CA 1
ATOM 629 C C . GLU A 1 80 ? -1.436 0.299 -6.936 1.00 98.25 80 GLU A C 1
ATOM 631 O O . GLU A 1 80 ? -0.996 0.247 -8.085 1.00 98.25 80 GLU A O 1
ATOM 636 N N . LEU A 1 81 ? -0.707 0.810 -5.936 1.00 98.31 81 LEU A N 1
ATOM 637 C CA . LEU A 1 81 ? 0.666 1.293 -6.134 1.00 98.31 81 LEU A CA 1
ATOM 638 C C . LEU A 1 81 ? 1.597 0.167 -6.603 1.00 98.31 81 LEU A C 1
ATOM 640 O O . LEU A 1 81 ? 2.403 0.362 -7.516 1.00 98.31 81 LEU A O 1
ATOM 644 N N . ASP A 1 82 ? 1.459 -1.019 -6.009 1.00 97.75 82 ASP A N 1
ATOM 645 C CA . ASP A 1 82 ? 2.209 -2.204 -6.408 1.00 97.75 82 ASP A CA 1
ATOM 646 C C . ASP A 1 82 ? 1.898 -2.627 -7.842 1.00 97.75 82 ASP A C 1
ATOM 648 O O . ASP A 1 82 ? 2.821 -2.900 -8.613 1.00 97.75 82 ASP A O 1
ATOM 652 N N . ARG A 1 83 ? 0.618 -2.615 -8.217 1.00 97.94 83 ARG A N 1
ATOM 653 C CA . ARG A 1 83 ? 0.173 -2.931 -9.571 1.00 97.94 83 ARG A CA 1
ATOM 654 C C . ARG A 1 83 ? 0.752 -1.961 -10.598 1.00 97.94 83 ARG A C 1
ATOM 656 O O . ARG A 1 83 ? 1.241 -2.407 -11.635 1.00 97.94 83 ARG A O 1
ATOM 663 N N . ILE A 1 84 ? 0.735 -0.658 -10.317 1.00 97.06 84 ILE A N 1
ATOM 664 C CA . ILE A 1 84 ? 1.318 0.354 -11.211 1.00 97.06 84 ILE A CA 1
ATOM 665 C C . ILE A 1 84 ? 2.816 0.097 -11.400 1.00 97.06 84 ILE A C 1
ATOM 667 O O . ILE A 1 84 ? 3.309 0.113 -12.530 1.00 97.06 84 ILE A O 1
ATOM 671 N N . ALA A 1 85 ? 3.541 -0.190 -10.317 1.00 97.81 85 ALA A N 1
ATOM 672 C CA . ALA A 1 85 ? 4.959 -0.515 -10.404 1.00 97.81 85 ALA A CA 1
ATOM 673 C C . ALA A 1 85 ? 5.226 -1.758 -11.270 1.00 97.81 85 ALA A C 1
ATOM 675 O O . ALA A 1 85 ? 6.157 -1.758 -12.077 1.00 97.81 85 ALA A O 1
ATOM 676 N N . ASP A 1 86 ? 4.411 -2.802 -11.136 1.00 97.38 86 ASP A N 1
ATOM 677 C CA . ASP A 1 86 ? 4.575 -4.037 -11.906 1.00 97.38 86 ASP A CA 1
ATOM 678 C C . ASP A 1 86 ? 4.207 -3.839 -13.390 1.00 97.38 86 ASP A C 1
ATOM 680 O O . ASP A 1 86 ? 4.871 -4.377 -14.281 1.00 97.38 86 ASP A O 1
ATOM 684 N N . GLU A 1 87 ? 3.205 -3.006 -13.691 1.00 96.88 87 GLU A N 1
ATOM 685 C CA . GLU A 1 87 ? 2.874 -2.601 -15.063 1.00 96.88 87 GLU A CA 1
ATOM 686 C C . GLU A 1 87 ? 4.004 -1.792 -15.722 1.00 96.88 87 GLU A C 1
ATOM 688 O O . GLU A 1 87 ? 4.308 -2.015 -16.897 1.00 96.88 87 GLU A O 1
ATOM 693 N N . LEU A 1 88 ? 4.659 -0.892 -14.981 1.00 95.62 88 LEU A N 1
ATOM 694 C CA . LEU A 1 88 ? 5.820 -0.139 -15.470 1.00 95.62 88 LEU A CA 1
ATOM 695 C C . LEU A 1 88 ? 7.008 -1.065 -15.766 1.00 95.62 88 LEU A C 1
ATOM 697 O O . LEU A 1 88 ? 7.588 -0.979 -16.848 1.00 95.62 88 LEU A O 1
ATOM 701 N N . LYS A 1 89 ? 7.318 -2.011 -14.870 1.00 95.25 89 LYS A N 1
ATOM 702 C CA . LYS A 1 89 ? 8.379 -3.011 -15.099 1.00 95.25 89 LYS A CA 1
ATOM 703 C C . LYS A 1 89 ? 8.130 -3.842 -16.353 1.00 95.25 89 LYS A C 1
ATOM 705 O O . LYS A 1 89 ? 9.019 -3.961 -17.190 1.00 95.25 89 LYS A O 1
ATOM 710 N N . ARG A 1 90 ? 6.903 -4.337 -16.537 1.00 94.69 90 ARG A N 1
ATOM 711 C CA . ARG A 1 90 ? 6.522 -5.076 -17.751 1.00 94.69 90 ARG A CA 1
ATOM 712 C C . ARG A 1 90 ? 6.710 -4.251 -19.023 1.00 94.69 90 ARG A C 1
ATOM 714 O O . ARG A 1 90 ? 7.141 -4.782 -20.041 1.00 94.69 90 ARG A O 1
ATOM 721 N N . LYS A 1 91 ? 6.395 -2.951 -18.994 1.00 91.19 91 LYS A N 1
ATOM 722 C CA . LYS A 1 91 ? 6.638 -2.062 -20.144 1.00 91.19 91 LYS A CA 1
ATOM 723 C C . LYS A 1 91 ? 8.133 -1.918 -20.437 1.00 91.19 91 LYS A C 1
ATOM 725 O O . LYS A 1 91 ? 8.518 -2.036 -21.596 1.00 91.19 91 LYS A O 1
ATOM 730 N N . ALA A 1 92 ? 8.963 -1.728 -19.411 1.00 91.00 92 ALA A N 1
ATOM 731 C CA . ALA A 1 92 ? 10.420 -1.681 -19.554 1.00 91.00 92 ALA A CA 1
ATOM 732 C C . ALA A 1 92 ? 10.990 -2.987 -20.145 1.00 91.00 92 ALA A C 1
ATOM 734 O O . ALA A 1 92 ? 11.822 -2.952 -21.052 1.00 91.00 92 ALA A O 1
ATOM 735 N N . GLU A 1 93 ? 10.497 -4.143 -19.695 1.00 90.88 93 GLU A N 1
ATOM 736 C CA . GLU A 1 93 ? 10.876 -5.458 -20.228 1.00 90.88 93 GLU A CA 1
ATOM 737 C C . GLU A 1 93 ? 10.492 -5.635 -21.700 1.00 90.88 93 GLU A C 1
ATOM 739 O O . GLU A 1 93 ? 11.297 -6.139 -22.484 1.00 90.88 93 GLU A O 1
ATOM 744 N N . ASN A 1 94 ? 9.294 -5.195 -22.092 1.00 88.94 94 ASN A N 1
ATOM 745 C CA . ASN A 1 94 ? 8.848 -5.258 -23.484 1.00 88.94 94 ASN A CA 1
ATOM 746 C C . ASN A 1 94 ? 9.726 -4.396 -24.402 1.00 88.94 94 ASN A C 1
ATOM 748 O O . ASN A 1 94 ? 10.064 -4.827 -25.501 1.00 88.94 94 ASN A O 1
ATOM 752 N N . PHE A 1 95 ? 10.132 -3.204 -23.952 1.00 86.19 95 PHE A N 1
ATOM 753 C CA . PHE A 1 95 ? 11.041 -2.351 -24.720 1.00 86.19 95 PHE A CA 1
ATOM 754 C C . PHE A 1 95 ? 12.427 -2.976 -24.881 1.00 86.19 95 PHE A C 1
ATOM 756 O O . PHE A 1 95 ? 12.960 -2.965 -25.984 1.00 86.19 95 PHE A O 1
ATOM 763 N N . ARG A 1 96 ? 12.983 -3.602 -23.834 1.00 83.81 96 ARG A N 1
ATOM 764 C CA . ARG A 1 96 ? 14.257 -4.337 -23.949 1.00 83.81 96 ARG A CA 1
ATOM 765 C C . ARG A 1 96 ? 14.205 -5.461 -24.976 1.00 83.81 96 ARG A C 1
ATOM 767 O O . ARG A 1 96 ? 15.180 -5.677 -25.685 1.00 83.81 96 ARG A O 1
ATOM 774 N N . GLN A 1 97 ? 13.091 -6.187 -25.031 1.00 84.12 97 GLN A N 1
ATOM 775 C CA . GLN A 1 97 ? 12.905 -7.260 -26.007 1.00 84.12 97 GLN A CA 1
ATOM 776 C C . GLN A 1 97 ? 12.781 -6.710 -27.430 1.00 84.12 97 GLN A C 1
ATOM 778 O O . GLN A 1 97 ? 13.335 -7.302 -28.347 1.00 84.12 97 GLN A O 1
ATOM 783 N N . ALA A 1 98 ? 12.095 -5.577 -27.605 1.00 79.12 98 ALA A N 1
ATOM 784 C CA . ALA A 1 98 ? 11.973 -4.911 -28.899 1.00 79.12 98 ALA A CA 1
ATOM 785 C C . ALA A 1 98 ? 13.304 -4.313 -29.393 1.00 79.12 98 ALA A C 1
ATOM 787 O O . ALA A 1 98 ? 13.573 -4.380 -30.583 1.00 79.12 98 ALA A O 1
ATOM 788 N N . ASP A 1 99 ? 14.135 -3.776 -28.494 1.00 64.50 99 ASP A N 1
ATOM 789 C CA . ASP A 1 99 ? 15.472 -3.247 -28.814 1.00 64.50 99 ASP A CA 1
ATOM 790 C C . ASP A 1 99 ? 16.532 -4.341 -29.032 1.00 64.50 99 ASP A C 1
ATOM 792 O O . ASP A 1 99 ? 17.592 -4.073 -29.602 1.00 64.50 99 ASP A O 1
ATOM 796 N N . GLY A 1 100 ? 16.293 -5.543 -28.499 1.00 59.56 100 GLY A N 1
ATOM 797 C CA . GLY A 1 100 ? 17.168 -6.711 -28.630 1.00 59.56 100 GLY A CA 1
ATOM 798 C C . GLY A 1 100 ? 16.885 -7.586 -29.858 1.00 59.56 100 GLY A C 1
ATOM 799 O O . GLY A 1 100 ? 17.604 -8.568 -30.054 1.00 59.56 100 GLY A O 1
ATOM 800 N N . MET A 1 101 ? 15.853 -7.252 -30.643 1.00 47.50 101 MET A N 1
ATOM 801 C CA . MET A 1 101 ? 15.537 -7.818 -31.963 1.00 47.50 101 MET A CA 1
ATOM 802 C C . MET A 1 101 ? 16.034 -6.890 -33.072 1.00 47.50 101 MET A C 1
ATOM 804 O O . MET A 1 101 ? 16.510 -7.429 -34.095 1.00 47.50 101 MET A O 1
#

Secondary structure (DSSP, 8-state):
----SHHHHHHHHHHHHHHHHHHHHHHHHHHHHHHHHHHHHHHHHHHHHHHHHH--SHHHHHHHHHHHHHHHHHHHHHHHHHHHHHHHHHHHHHHHHHHT-

Radius of gyration: 23.75 Å; chains: 1; bounding box: 51×15×78 Å

Foldseek 3Di:
DDPPDPPPLVVVLVVLVVVLVVLLVLLVVLLVVLVVLVVVLVVVVVVLVVLVVPDDDDVNVVVVVVNVVVSVVSVVVSVVSNVSSVVSNVVSVVSVVVSVD

Sequence (101 aa):
MDLGNHYNASVMNSRIKVNVEEIEAMAKQYKDMASKVNSVLSSLNSTMNEVKENWKGKSSTAFESKYEGWKNNGTKYINELDRIADELKRKAENFRQADGM

pLDDT: mean 86.69, std 15.62, range [39.44, 98.31]

Organism: NCBI:txid36839

InterPro domains:
  IPR010310 Type VII secretion system ESAT-6-like [PF06013] (16-99)
  IPR010310 Type VII secretion system ESAT-6-like [TIGR03930] (15-99)
  IPR036689 ESAT-6-like superfamily [SSF140453] (15-99)